Protein AF-A0A343VR24-F1 (afdb_monomer_lite)

Sequence (129 aa):
MTTTPVFFAAEIMPYEALMSGTAPDEPIETLHNEIKAFFGEDNGFVIHDGSSLVGLTYNESATNPELPVVIATLVGGFPAATEQESLDRASTFKSKHFEQVKIFTDPKLIDGHPTGQPESSSETTEPGA

Foldseek 3Di:
DDWQKKKKKFFQFFPVVVVVPDDSVVSLVLVVVQVCVLCVVVPFKAWDPDDFDWAFDQDPPDPDSPTTTTMTMTMMTGPPDDQVRGQVVVVVRQRPNTRDIDMHRDCVVVPRDDPPPPPPPPPPDDDDD

Secondary structure (DSSP, 8-state):
--EEEEEEEEEEEEHHHHHTT--THHHHHHHHHHHHHHHTTSTT-EE-TT--EEEEE--TTSSSTTS-EEEEEEEEEEET--HHHHHHHHTT---SS-S-EEEES-GGGS-----S-------------

Structure (mmCIF, N/CA/C/O backbone):
data_AF-A0A343VR24-F1
#
_entry.id   AF-A0A343VR24-F1
#
loop_
_atom_site.group_PDB
_atom_site.id
_atom_site.type_symbol
_atom_site.label_atom_id
_atom_site.label_alt_id
_atom_site.label_comp_id
_atom_site.label_asym_id
_atom_site.label_entity_id
_atom_site.label_seq_id
_atom_site.pdbx_PDB_ins_code
_atom_site.Cartn_x
_atom_site.Cartn_y
_atom_site.Cartn_z
_atom_site.occupancy
_atom_site.B_iso_or_equiv
_atom_site.auth_seq_id
_atom_site.auth_comp_id
_atom_site.auth_asym_id
_atom_site.auth_atom_id
_atom_site.pdbx_PDB_model_num
ATOM 1 N N . MET A 1 1 ? -20.967 6.570 8.310 1.00 58.12 1 MET A N 1
ATOM 2 C CA . MET A 1 1 ? -19.878 6.244 9.253 1.00 58.12 1 MET A CA 1
ATOM 3 C C . MET A 1 1 ? -18.619 6.867 8.686 1.00 58.12 1 MET A C 1
ATOM 5 O O . MET A 1 1 ? -18.451 6.805 7.477 1.00 58.12 1 MET A O 1
ATOM 9 N N . THR A 1 2 ? -17.819 7.548 9.499 1.00 73.25 2 THR A N 1
ATOM 10 C CA . THR A 1 2 ? -16.534 8.108 9.060 1.00 73.25 2 THR A CA 1
ATOM 11 C C . THR A 1 2 ? -15.488 7.000 9.082 1.00 73.25 2 THR A C 1
ATOM 13 O O . THR A 1 2 ? -15.332 6.322 10.099 1.00 73.25 2 THR A O 1
ATOM 16 N N . THR A 1 3 ? -14.812 6.803 7.957 1.00 82.31 3 THR A N 1
ATOM 17 C CA . THR A 1 3 ? -13.705 5.855 7.815 1.00 82.31 3 THR A CA 1
ATOM 18 C C . THR A 1 3 ? -12.412 6.655 7.790 1.00 82.31 3 THR A C 1
ATOM 20 O O . THR A 1 3 ? -12.344 7.668 7.093 1.00 82.31 3 THR A O 1
ATOM 23 N N . THR A 1 4 ? -11.403 6.217 8.538 1.00 87.25 4 THR A N 1
ATOM 24 C CA . THR A 1 4 ? -10.068 6.815 8.456 1.00 87.25 4 THR A CA 1
ATOM 25 C C . THR A 1 4 ? -9.343 6.223 7.247 1.00 87.25 4 THR A C 1
ATOM 27 O O . THR A 1 4 ? -9.203 4.996 7.192 1.00 87.25 4 THR A O 1
ATOM 30 N N . PRO A 1 5 ? -8.934 7.039 6.258 1.00 87.69 5 PRO A N 1
ATOM 31 C CA . PRO A 1 5 ? -8.286 6.533 5.059 1.00 87.69 5 PRO A CA 1
ATOM 32 C C . PRO A 1 5 ? -6.883 6.020 5.385 1.00 87.69 5 PRO A C 1
ATOM 34 O O . PRO A 1 5 ? -6.098 6.686 6.058 1.00 87.69 5 PRO A O 1
ATOM 37 N N . VAL A 1 6 ? -6.575 4.838 4.870 1.00 89.75 6 VAL A N 1
ATOM 38 C CA . VAL A 1 6 ? -5.253 4.225 4.890 1.00 89.75 6 VAL A CA 1
ATOM 39 C C . VAL A 1 6 ? -4.840 3.974 3.457 1.00 89.75 6 VAL A C 1
ATOM 41 O O . VAL A 1 6 ? -5.586 3.402 2.664 1.00 89.75 6 VAL A O 1
ATOM 44 N N . PHE A 1 7 ? -3.632 4.385 3.136 1.00 88.69 7 PHE A N 1
ATOM 45 C CA . PHE A 1 7 ? -3.070 4.269 1.812 1.00 88.69 7 PHE A CA 1
ATOM 46 C C . PHE A 1 7 ? -1.963 3.219 1.831 1.00 88.69 7 PHE A C 1
ATOM 48 O O . PHE A 1 7 ? -1.078 3.261 2.684 1.00 88.69 7 PHE A O 1
ATOM 55 N N . PHE A 1 8 ? -2.023 2.293 0.882 1.00 88.81 8 PHE A N 1
ATOM 56 C CA . PHE A 1 8 ? -1.056 1.221 0.687 1.00 88.81 8 PHE A CA 1
ATOM 57 C C . PHE A 1 8 ? -0.321 1.485 -0.622 1.00 88.81 8 PHE A C 1
ATOM 59 O O . PHE A 1 8 ? -0.920 1.332 -1.685 1.00 88.81 8 PHE A O 1
ATOM 66 N N . ALA A 1 9 ? 0.944 1.900 -0.558 1.00 86.88 9 ALA A N 1
ATOM 67 C CA . ALA A 1 9 ? 1.777 2.121 -1.738 1.00 86.88 9 ALA A CA 1
ATOM 68 C C . ALA A 1 9 ? 2.777 0.985 -1.933 1.00 86.88 9 ALA A C 1
ATOM 70 O O . ALA A 1 9 ? 3.494 0.631 -1.000 1.00 86.88 9 ALA A O 1
ATOM 71 N N . ALA A 1 10 ? 2.865 0.457 -3.148 1.00 86.12 10 ALA A N 1
ATOM 72 C CA . ALA A 1 10 ? 3.805 -0.594 -3.511 1.00 86.12 10 ALA A CA 1
ATOM 73 C C . ALA A 1 10 ? 4.550 -0.243 -4.799 1.00 86.12 10 ALA A C 1
ATOM 75 O O . ALA A 1 10 ? 3.972 0.321 -5.730 1.00 86.12 10 ALA A O 1
ATOM 76 N N . GLU A 1 11 ? 5.824 -0.620 -4.857 1.00 84.56 11 GLU A N 1
ATOM 77 C CA . GLU A 1 11 ? 6.578 -0.672 -6.106 1.00 84.56 11 GLU A CA 1
ATOM 78 C C . GLU A 1 11 ? 6.088 -1.854 -6.936 1.00 84.56 11 GLU A C 1
ATOM 80 O O . GLU A 1 11 ? 6.158 -2.990 -6.474 1.00 84.56 11 GLU A O 1
ATOM 85 N N . ILE A 1 12 ? 5.569 -1.592 -8.138 1.00 83.62 12 ILE A N 1
ATOM 86 C CA . ILE A 1 12 ? 4.948 -2.637 -8.962 1.00 83.62 12 ILE A CA 1
ATOM 87 C C . ILE A 1 12 ? 5.787 -3.057 -10.169 1.00 83.62 12 ILE A C 1
ATOM 89 O O . ILE A 1 12 ? 5.666 -4.199 -10.605 1.00 83.62 12 ILE A O 1
ATOM 93 N N . MET A 1 13 ? 6.626 -2.172 -10.720 1.00 81.31 13 MET A N 1
ATOM 94 C CA . MET A 1 13 ? 7.536 -2.487 -11.831 1.00 81.31 13 MET A CA 1
ATOM 95 C C . MET A 1 13 ? 8.499 -1.327 -12.149 1.00 81.31 13 MET A C 1
ATOM 97 O O . MET A 1 13 ? 8.173 -0.168 -11.877 1.00 81.31 13 MET A O 1
ATOM 101 N N . PRO A 1 14 ? 9.641 -1.595 -12.813 1.00 81.19 14 PRO A N 1
ATOM 102 C CA . PRO A 1 14 ? 10.487 -0.550 -13.388 1.00 81.19 14 PRO A CA 1
ATOM 103 C C . PRO A 1 14 ? 9.756 0.249 -14.473 1.00 81.19 14 PRO A C 1
ATOM 105 O O . PRO A 1 14 ? 9.002 -0.312 -15.273 1.00 81.19 14 PRO A O 1
ATOM 108 N N . TYR A 1 15 ? 10.038 1.549 -14.569 1.00 78.31 15 TYR A N 1
ATOM 109 C CA . TYR A 1 15 ? 9.419 2.414 -15.579 1.00 78.31 15 TYR A CA 1
ATOM 110 C C . TYR A 1 15 ? 9.705 1.971 -17.022 1.00 78.31 15 TYR A C 1
ATOM 112 O O . TYR A 1 15 ? 8.828 2.024 -17.882 1.00 78.31 15 TYR A O 1
ATOM 120 N N . GLU A 1 16 ? 10.909 1.472 -17.298 1.00 77.62 16 GLU A N 1
ATOM 121 C CA . GLU A 1 16 ? 11.288 0.990 -18.632 1.00 77.62 16 GLU A CA 1
ATOM 122 C C . GLU A 1 16 ? 10.393 -0.162 -19.117 1.00 77.62 16 GLU A C 1
ATOM 124 O O . GLU A 1 16 ? 10.093 -0.266 -20.309 1.00 77.62 16 GLU A O 1
ATOM 129 N N . ALA A 1 17 ? 9.906 -0.999 -18.195 1.00 79.81 17 ALA A N 1
ATOM 130 C CA . ALA A 1 17 ? 8.983 -2.078 -18.518 1.00 79.81 17 ALA A CA 1
ATOM 131 C C . ALA A 1 17 ? 7.593 -1.540 -18.906 1.00 79.81 17 ALA A C 1
ATOM 133 O O . ALA A 1 17 ? 6.983 -2.061 -19.840 1.00 79.81 17 ALA A O 1
ATOM 134 N N . LEU A 1 18 ? 7.126 -0.457 -18.268 1.00 77.31 18 LEU A N 1
ATOM 135 C CA . LEU A 1 18 ? 5.890 0.238 -18.653 1.00 77.31 18 LEU A CA 1
ATOM 136 C C . LEU A 1 18 ? 6.027 0.834 -20.060 1.00 77.31 18 LEU A C 1
ATOM 138 O O . LEU A 1 18 ? 5.168 0.635 -20.916 1.00 77.31 18 LEU A O 1
ATOM 142 N N . MET A 1 19 ? 7.158 1.492 -20.330 1.00 77.31 19 MET A N 1
ATOM 143 C CA . MET A 1 19 ? 7.475 2.062 -21.647 1.00 77.31 19 MET A CA 1
ATOM 144 C C . MET A 1 19 ? 7.606 1.004 -22.751 1.00 77.31 19 MET A C 1
ATOM 146 O O . MET A 1 19 ? 7.405 1.309 -23.925 1.00 77.31 19 MET A O 1
ATOM 150 N N . SER A 1 20 ? 7.903 -0.241 -22.378 1.00 81.50 20 SER A N 1
ATOM 151 C CA . SER A 1 20 ? 7.980 -1.387 -23.290 1.00 81.50 20 SER A CA 1
ATOM 152 C C . SER A 1 20 ? 6.618 -2.042 -23.569 1.00 81.50 20 SER A C 1
ATOM 154 O O . SER A 1 20 ? 6.555 -3.007 -24.330 1.00 81.50 20 SER A O 1
ATOM 156 N N . GLY A 1 21 ? 5.527 -1.519 -22.993 1.00 76.38 21 GLY A N 1
ATOM 157 C CA . GLY A 1 21 ? 4.153 -1.960 -23.254 1.00 76.38 21 GLY A CA 1
ATOM 158 C C . GLY A 1 21 ? 3.537 -2.866 -22.186 1.00 76.38 21 GLY A C 1
ATOM 159 O O . GLY A 1 21 ? 2.448 -3.394 -22.405 1.00 76.38 21 GLY A O 1
ATOM 160 N N . THR A 1 22 ? 4.190 -3.054 -21.039 1.00 78.38 22 THR A N 1
ATOM 161 C CA . THR A 1 22 ? 3.613 -3.804 -19.914 1.00 78.38 22 THR A CA 1
ATOM 162 C C . THR A 1 22 ? 2.649 -2.910 -19.133 1.00 78.38 22 THR A C 1
ATOM 164 O O . THR A 1 22 ? 3.048 -1.858 -18.641 1.00 78.38 22 THR A O 1
ATOM 167 N N . ALA A 1 23 ? 1.383 -3.313 -19.010 1.00 75.50 23 ALA A N 1
ATOM 168 C CA . ALA A 1 23 ? 0.376 -2.556 -18.268 1.00 75.50 23 ALA A CA 1
ATOM 169 C C . ALA A 1 23 ? 0.501 -2.790 -16.748 1.00 75.50 23 ALA A C 1
ATOM 171 O O . ALA A 1 23 ? 0.718 -3.928 -16.326 1.00 75.50 23 ALA A O 1
ATOM 172 N N . PRO A 1 24 ? 0.308 -1.753 -15.912 1.00 75.75 24 PRO A N 1
ATOM 173 C CA . PRO A 1 24 ? 0.384 -1.885 -14.460 1.00 75.75 24 PRO A CA 1
ATOM 174 C C . PRO A 1 24 ? -0.867 -2.544 -13.849 1.00 75.75 24 PRO A C 1
ATOM 176 O O . PRO A 1 24 ? -0.897 -2.780 -12.646 1.00 75.75 24 PRO A O 1
ATOM 179 N N . ASP A 1 25 ? -1.894 -2.853 -14.644 1.00 82.50 25 ASP A N 1
ATOM 180 C CA . ASP A 1 25 ? -3.192 -3.324 -14.145 1.00 82.50 25 ASP A CA 1
ATOM 181 C C . ASP A 1 25 ? -3.095 -4.656 -13.384 1.00 82.50 25 ASP A C 1
ATOM 183 O O . ASP A 1 25 ? -3.653 -4.789 -12.297 1.00 82.50 25 ASP A O 1
ATOM 187 N N . GLU A 1 26 ? -2.343 -5.628 -13.907 1.00 85.56 26 GLU A N 1
ATOM 188 C CA . GLU A 1 26 ? -2.173 -6.947 -13.279 1.00 85.56 26 GLU A CA 1
ATOM 189 C C . GLU A 1 26 ? -1.497 -6.876 -11.892 1.00 85.56 26 GLU A C 1
ATOM 191 O O . GLU A 1 26 ? -2.038 -7.434 -10.926 1.00 85.56 26 GLU A O 1
ATOM 196 N N . PRO A 1 27 ? -0.356 -6.180 -11.712 1.00 85.50 27 PRO A N 1
ATOM 197 C CA . PRO A 1 27 ? 0.231 -6.039 -10.384 1.00 85.50 27 PRO A CA 1
ATOM 198 C C . PRO A 1 27 ? -0.617 -5.169 -9.439 1.00 85.50 27 PRO A C 1
ATOM 200 O O . PRO A 1 27 ? -0.669 -5.458 -8.242 1.00 85.50 27 PRO A O 1
ATOM 203 N N . ILE A 1 28 ? -1.344 -4.163 -9.942 1.00 86.94 28 ILE A N 1
ATOM 204 C CA . ILE A 1 28 ? -2.306 -3.391 -9.131 1.00 86.94 28 ILE A CA 1
ATOM 205 C C . ILE A 1 28 ? -3.419 -4.302 -8.602 1.00 86.94 28 ILE A C 1
ATOM 207 O O . ILE A 1 28 ? -3.735 -4.272 -7.410 1.00 86.94 28 ILE A O 1
ATOM 211 N N . GLU A 1 29 ? -4.000 -5.134 -9.468 1.00 88.00 29 GLU A N 1
ATOM 212 C CA . GLU A 1 29 ? -5.038 -6.091 -9.087 1.00 88.00 29 GLU A CA 1
ATOM 213 C C . GLU A 1 29 ? -4.504 -7.118 -8.080 1.00 88.00 29 GLU A C 1
ATOM 215 O O . GLU A 1 29 ? -5.182 -7.461 -7.110 1.00 88.00 29 GLU A O 1
ATOM 220 N N . THR A 1 30 ? -3.256 -7.556 -8.254 1.00 90.81 30 THR A N 1
ATOM 221 C CA . THR A 1 30 ? -2.579 -8.453 -7.312 1.00 90.81 30 THR A CA 1
ATOM 222 C C . THR A 1 30 ? -2.482 -7.825 -5.921 1.00 90.81 30 THR A C 1
ATOM 224 O O . THR A 1 30 ? -2.898 -8.448 -4.942 1.00 90.81 30 THR A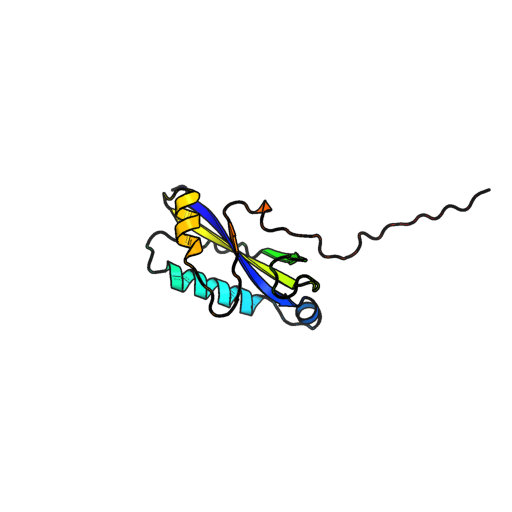 O 1
ATOM 227 N N . LEU A 1 31 ? -2.013 -6.575 -5.819 1.00 89.44 31 LEU A N 1
ATOM 228 C CA . LEU A 1 31 ? -1.937 -5.852 -4.544 1.00 89.44 31 LEU A CA 1
ATOM 229 C C . LEU A 1 31 ? -3.328 -5.686 -3.917 1.00 89.44 31 LEU A C 1
ATOM 231 O O . LEU A 1 31 ? -3.506 -5.923 -2.721 1.00 89.44 31 LEU A O 1
ATOM 235 N N . HIS A 1 32 ? -4.324 -5.320 -4.727 1.00 89.56 32 HIS A N 1
ATOM 236 C CA . HIS A 1 32 ? -5.706 -5.171 -4.280 1.00 89.56 32 HIS A CA 1
ATOM 237 C C . HIS A 1 32 ? -6.238 -6.471 -3.670 1.00 89.56 32 HIS A C 1
ATOM 239 O O . HIS A 1 32 ? -6.751 -6.466 -2.548 1.00 89.56 32 HIS A O 1
ATOM 245 N N . ASN A 1 33 ? -6.074 -7.590 -4.373 1.00 90.25 33 ASN A N 1
ATOM 246 C CA . ASN A 1 33 ? -6.535 -8.895 -3.918 1.00 90.25 33 ASN A CA 1
ATOM 247 C C . ASN A 1 33 ? -5.822 -9.347 -2.640 1.00 90.25 33 ASN A C 1
ATOM 249 O O . ASN A 1 33 ? -6.467 -9.922 -1.766 1.00 90.25 33 ASN A O 1
ATOM 253 N N . GLU A 1 34 ? -4.528 -9.064 -2.488 1.00 92.06 34 GLU A N 1
ATOM 254 C CA . GLU A 1 34 ? -3.801 -9.382 -1.258 1.00 92.06 34 GLU A CA 1
ATOM 255 C C . GLU A 1 34 ? -4.297 -8.580 -0.057 1.00 92.06 34 GLU A C 1
ATOM 257 O O . GLU A 1 34 ? -4.572 -9.169 0.988 1.00 92.06 34 GLU A O 1
ATOM 262 N N . ILE A 1 35 ? -4.448 -7.260 -0.199 1.00 90.88 35 ILE A N 1
ATOM 263 C CA . ILE A 1 35 ? -4.969 -6.395 0.868 1.00 90.88 35 ILE A CA 1
ATOM 264 C C . ILE A 1 35 ? -6.383 -6.851 1.244 1.00 90.88 35 ILE A C 1
ATOM 266 O O . ILE A 1 35 ? -6.700 -7.031 2.421 1.00 90.88 35 ILE A O 1
ATOM 270 N N . LYS A 1 36 ? -7.229 -7.099 0.239 1.00 88.81 36 LYS A N 1
ATOM 271 C CA . LYS A 1 36 ? -8.603 -7.562 0.436 1.00 88.81 36 LYS A CA 1
ATOM 272 C C . LYS A 1 36 ? -8.665 -8.927 1.109 1.00 88.81 36 LYS A C 1
ATOM 274 O O . LYS A 1 36 ? -9.522 -9.134 1.957 1.00 88.81 36 LYS A O 1
ATOM 279 N N . ALA A 1 37 ? -7.784 -9.856 0.749 1.00 89.69 37 ALA A N 1
ATOM 280 C CA . ALA A 1 37 ? -7.723 -11.172 1.375 1.00 89.69 37 ALA A CA 1
ATOM 281 C C . ALA A 1 37 ? -7.208 -11.091 2.818 1.00 89.69 37 ALA A C 1
ATOM 283 O O . ALA A 1 37 ? -7.714 -11.802 3.679 1.00 89.69 37 ALA A O 1
ATOM 284 N N . PHE A 1 38 ? -6.235 -10.218 3.087 1.00 91.00 38 PHE A N 1
ATOM 285 C CA . PHE A 1 38 ? -5.650 -10.052 4.415 1.00 91.00 38 PHE A CA 1
ATOM 286 C C . PHE A 1 38 ? -6.631 -9.415 5.405 1.00 91.00 38 PHE A C 1
ATOM 288 O O . PHE A 1 38 ? -6.781 -9.904 6.520 1.00 91.00 38 PHE A O 1
ATOM 295 N N . PHE A 1 39 ? -7.334 -8.359 4.990 1.00 88.88 39 PHE A N 1
ATOM 296 C CA . PHE A 1 39 ? -8.307 -7.662 5.837 1.00 88.88 39 PHE A CA 1
ATOM 297 C C . PHE A 1 39 ? -9.753 -8.130 5.634 1.00 88.88 39 PHE A C 1
ATOM 299 O O . PHE A 1 39 ? -10.655 -7.620 6.287 1.00 88.88 39 PHE A O 1
ATOM 306 N N . GLY A 1 40 ? -10.008 -9.090 4.743 1.00 77.62 40 GLY A N 1
ATOM 307 C CA . GLY A 1 40 ? -11.363 -9.545 4.409 1.00 77.62 40 GLY A CA 1
ATOM 308 C C . GLY A 1 40 ? -12.096 -10.226 5.566 1.00 77.62 40 GLY A C 1
ATOM 309 O O . GLY A 1 40 ? -13.324 -10.262 5.570 1.00 77.62 40 GLY A O 1
ATOM 310 N N . GLU A 1 41 ? -11.359 -10.739 6.554 1.00 70.75 41 GLU A N 1
ATOM 311 C CA . GLU A 1 41 ? -11.919 -11.270 7.805 1.00 70.75 41 GLU A CA 1
ATOM 312 C C . GLU A 1 41 ? -12.183 -10.169 8.849 1.00 70.75 41 GLU A C 1
ATOM 314 O O . GLU A 1 41 ? -13.003 -10.341 9.756 1.00 70.75 41 GLU A O 1
ATOM 319 N N . ASP A 1 42 ? -11.534 -9.012 8.703 1.00 67.94 42 ASP A N 1
ATOM 320 C CA . ASP A 1 42 ? -11.797 -7.824 9.502 1.00 67.94 42 ASP A CA 1
ATOM 321 C C . ASP A 1 42 ? -13.088 -7.182 8.975 1.00 67.94 42 ASP A C 1
ATOM 323 O O . ASP A 1 42 ? -13.077 -6.388 8.037 1.00 67.94 42 ASP A O 1
ATOM 327 N N . ASN A 1 43 ? -14.224 -7.511 9.607 1.00 61.66 43 ASN A N 1
ATOM 328 C CA . ASN A 1 43 ? -15.592 -7.039 9.295 1.00 61.66 43 ASN A CA 1
ATOM 329 C C . ASN A 1 43 ? -15.786 -5.502 9.233 1.00 61.66 43 ASN A C 1
ATOM 331 O O . ASN A 1 43 ? -16.914 -5.017 9.135 1.00 61.66 43 ASN A O 1
ATOM 335 N N . GLY A 1 44 ? -14.715 -4.721 9.333 1.00 71.00 44 GLY A N 1
ATOM 336 C CA . GLY A 1 44 ? -14.712 -3.285 9.134 1.00 71.00 44 GLY A CA 1
ATOM 337 C C . GLY A 1 44 ? -13.980 -2.837 7.875 1.00 71.00 44 GLY A C 1
ATOM 338 O O . GLY A 1 44 ? -14.366 -1.816 7.329 1.00 71.00 44 GLY A O 1
ATOM 339 N N . PHE A 1 45 ? -12.943 -3.521 7.396 1.00 85.69 45 PHE A N 1
ATOM 340 C CA . PHE A 1 45 ? -12.071 -2.915 6.392 1.00 85.69 45 PHE A CA 1
ATOM 341 C C . PHE A 1 45 ? -12.787 -2.696 5.052 1.00 85.69 45 PHE A C 1
ATOM 343 O O . PHE A 1 45 ? -13.330 -3.620 4.448 1.00 85.69 45 PHE A O 1
ATOM 350 N N . VAL A 1 46 ? -12.781 -1.449 4.585 1.00 85.94 46 VAL A N 1
ATOM 351 C CA . VAL A 1 46 ? -13.376 -1.050 3.308 1.00 85.94 46 VAL A CA 1
ATOM 352 C C . VAL A 1 46 ? -12.257 -0.622 2.380 1.00 85.94 46 VAL A C 1
ATOM 354 O O . VAL A 1 46 ? -11.554 0.340 2.676 1.00 85.94 46 VAL A O 1
ATOM 357 N N . ILE A 1 47 ? -12.118 -1.305 1.245 1.00 84.81 47 ILE A N 1
ATOM 358 C CA . ILE A 1 47 ? -11.309 -0.810 0.129 1.00 84.81 47 ILE A CA 1
ATOM 359 C C . ILE A 1 47 ? -12.183 0.116 -0.703 1.00 84.81 47 ILE A C 1
ATOM 361 O O . ILE A 1 47 ? -13.302 -0.236 -1.077 1.00 84.81 47 ILE A O 1
ATOM 365 N N . HIS A 1 48 ? -11.679 1.313 -0.974 1.00 77.12 48 HIS A N 1
ATOM 366 C CA . HIS A 1 48 ? -12.323 2.236 -1.887 1.00 77.12 48 HIS A CA 1
ATOM 367 C C . HIS A 1 48 ? -11.918 1.866 -3.317 1.00 77.12 48 HIS A C 1
ATOM 369 O O . HIS A 1 48 ? -10.822 2.201 -3.766 1.00 77.12 48 HIS A O 1
ATOM 375 N N . ASP A 1 49 ? -12.813 1.179 -4.031 1.00 64.06 49 ASP A N 1
ATOM 376 C CA . ASP A 1 49 ? -12.685 0.981 -5.475 1.00 64.06 49 ASP A CA 1
ATOM 377 C C . ASP A 1 49 ? -12.617 2.360 -6.153 1.00 64.06 49 ASP A C 1
ATOM 379 O O . ASP A 1 49 ? -13.566 3.143 -6.073 1.00 64.06 49 ASP A O 1
ATOM 383 N N . GLY A 1 50 ? -11.493 2.681 -6.800 1.00 54.28 50 GLY A N 1
ATOM 384 C CA . GLY A 1 50 ? -11.410 3.868 -7.661 1.00 54.28 50 GLY A CA 1
ATOM 385 C C . GLY A 1 50 ? -10.140 4.709 -7.586 1.00 54.28 50 GLY A C 1
ATOM 386 O O . GLY A 1 50 ? -9.982 5.590 -8.425 1.00 54.28 50 GLY A O 1
ATOM 387 N N . SER A 1 51 ? -9.213 4.439 -6.669 1.00 51.28 51 SER A N 1
ATOM 388 C CA . SER A 1 51 ? -7.972 5.220 -6.591 1.00 51.28 51 SER A CA 1
ATOM 389 C C . SER A 1 51 ? -6.763 4.303 -6.617 1.00 51.28 51 SER A C 1
ATOM 391 O O . SER A 1 51 ? -6.207 3.995 -5.571 1.00 51.28 51 SER A O 1
ATOM 393 N N . SER A 1 52 ? -6.381 3.864 -7.818 1.00 60.00 52 SER A N 1
ATOM 394 C CA . SER A 1 52 ? -5.022 3.389 -8.089 1.00 60.00 52 SER A CA 1
ATOM 395 C C . SER A 1 52 ? -4.221 4.586 -8.583 1.00 60.00 52 SER A C 1
ATOM 397 O O . SER A 1 52 ? -4.319 4.956 -9.752 1.00 60.00 52 SER A O 1
ATOM 399 N N . LEU A 1 53 ? -3.492 5.258 -7.690 1.00 58.34 53 LEU A N 1
ATOM 400 C CA . LEU A 1 53 ? -2.567 6.301 -8.131 1.00 58.34 53 LEU A CA 1
ATOM 401 C C . LEU A 1 53 ? -1.309 5.610 -8.651 1.00 58.34 53 LEU A C 1
ATOM 403 O O . LEU A 1 53 ? -0.590 4.997 -7.865 1.00 58.34 53 LEU A O 1
ATOM 407 N N . VAL A 1 54 ? -1.079 5.703 -9.959 1.00 61.50 54 VAL A N 1
ATOM 408 C CA . VAL A 1 54 ? 0.142 5.227 -10.613 1.00 61.50 54 VAL A CA 1
ATOM 409 C C . VAL A 1 54 ? 1.062 6.425 -10.806 1.00 61.50 54 VAL A C 1
ATOM 411 O O . VAL A 1 54 ? 0.818 7.270 -11.666 1.00 61.50 54 VAL A O 1
ATOM 414 N N . GLY A 1 55 ? 2.082 6.530 -9.958 1.00 59.69 55 GLY A N 1
ATOM 415 C CA . GLY A 1 55 ? 3.098 7.581 -10.021 1.00 59.69 55 GLY A CA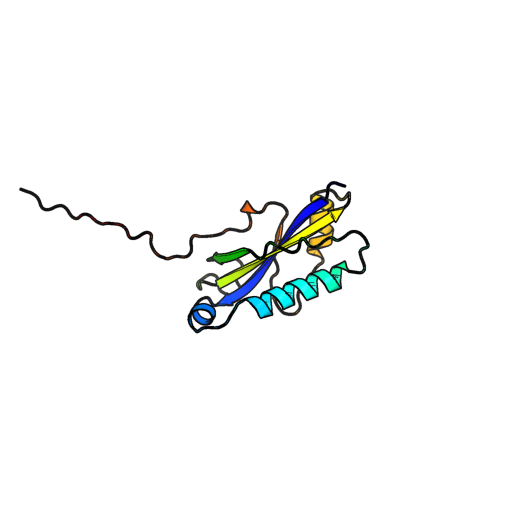 1
ATOM 416 C C . GLY A 1 55 ? 4.438 7.024 -10.490 1.00 59.69 55 GLY A C 1
ATOM 417 O O . GLY A 1 55 ? 4.790 5.896 -10.148 1.00 59.69 55 GLY A O 1
ATOM 418 N N . LEU A 1 56 ? 5.197 7.816 -11.252 1.00 59.09 56 LEU A N 1
ATOM 419 C CA . LEU A 1 56 ? 6.623 7.559 -11.466 1.00 59.09 56 LEU A CA 1
ATOM 420 C C . LEU A 1 56 ? 7.371 8.303 -10.376 1.00 59.09 56 LEU A C 1
ATOM 422 O O . LEU A 1 56 ? 7.276 9.523 -10.320 1.00 59.09 56 LEU A O 1
ATOM 426 N N . THR A 1 57 ? 8.089 7.603 -9.510 1.00 57.69 57 THR A N 1
ATOM 427 C CA . THR A 1 57 ? 8.852 8.276 -8.456 1.00 57.69 57 THR A CA 1
ATOM 428 C C . THR A 1 57 ? 10.204 7.607 -8.253 1.00 57.69 57 THR A C 1
ATOM 430 O O . THR A 1 57 ? 10.367 6.408 -8.485 1.00 57.69 57 THR A O 1
ATOM 433 N N . TYR A 1 58 ? 11.179 8.418 -7.850 1.00 53.19 58 TYR A N 1
ATOM 434 C CA . TYR A 1 58 ? 12.403 7.968 -7.205 1.00 53.19 58 TYR A CA 1
ATOM 435 C C . TYR A 1 58 ? 12.045 7.826 -5.728 1.00 53.19 58 TYR A C 1
ATOM 437 O O . TYR A 1 58 ? 11.829 8.823 -5.042 1.00 53.19 58 TYR A O 1
ATOM 445 N N . ASN A 1 59 ? 11.901 6.598 -5.241 1.00 53.62 59 ASN A N 1
ATOM 446 C CA . ASN A 1 59 ? 11.614 6.361 -3.833 1.00 53.62 59 ASN A CA 1
ATOM 447 C C . ASN A 1 59 ? 12.915 5.943 -3.148 1.00 53.62 59 ASN A C 1
ATOM 449 O O . ASN A 1 59 ? 13.499 4.931 -3.511 1.00 53.62 59 ASN A O 1
ATOM 453 N N . GLU A 1 60 ? 13.356 6.672 -2.123 1.00 51.31 60 GLU A N 1
ATOM 454 C CA . GLU A 1 60 ? 14.550 6.305 -1.340 1.00 51.31 60 GLU A CA 1
ATOM 455 C C . GLU A 1 60 ? 14.412 4.937 -0.648 1.00 51.31 60 GLU A C 1
ATOM 457 O O . GLU A 1 60 ? 15.394 4.369 -0.178 1.00 51.31 60 GLU A O 1
ATOM 462 N N . SER A 1 61 ? 13.186 4.408 -0.563 1.00 52.12 61 SER A N 1
ATOM 463 C CA . SER A 1 61 ? 12.910 3.044 -0.103 1.00 52.12 61 SER A CA 1
ATOM 464 C C . SER A 1 61 ? 12.456 2.093 -1.213 1.00 52.12 61 SER A C 1
ATOM 466 O O . SER A 1 61 ? 12.007 0.996 -0.899 1.00 52.12 61 SER A O 1
ATOM 468 N N . ALA A 1 62 ? 12.542 2.487 -2.488 1.00 59.81 62 ALA A N 1
ATOM 469 C CA . ALA A 1 62 ? 12.551 1.506 -3.569 1.00 59.81 62 ALA A CA 1
ATOM 470 C C . ALA A 1 62 ? 13.748 0.577 -3.359 1.00 59.81 62 ALA A C 1
ATOM 472 O O . ALA A 1 62 ? 14.789 0.990 -2.836 1.00 59.81 62 ALA A O 1
ATOM 473 N N . THR A 1 63 ? 13.623 -0.675 -3.787 1.00 65.69 63 THR A N 1
ATOM 474 C CA . THR A 1 63 ? 14.735 -1.632 -3.682 1.00 65.69 63 THR A CA 1
ATOM 475 C C . THR A 1 63 ? 15.971 -1.125 -4.427 1.00 65.69 63 THR A C 1
ATOM 477 O O . THR A 1 63 ? 17.101 -1.372 -4.002 1.00 65.69 63 THR A O 1
ATOM 480 N N . ASN A 1 64 ? 15.762 -0.361 -5.503 1.00 65.81 64 ASN A N 1
ATOM 481 C CA . ASN A 1 64 ? 16.805 0.414 -6.150 1.00 65.81 64 ASN A CA 1
ATOM 482 C C . ASN A 1 64 ? 16.393 1.891 -6.221 1.00 65.81 64 ASN A C 1
ATOM 484 O O . ASN A 1 64 ? 15.596 2.244 -7.093 1.00 65.81 64 ASN A O 1
ATOM 488 N N . PRO A 1 65 ? 16.926 2.757 -5.341 1.00 65.62 65 PRO A N 1
ATOM 489 C CA . PRO A 1 65 ? 16.545 4.156 -5.344 1.00 65.62 65 PRO A CA 1
ATOM 490 C C . PRO A 1 65 ? 16.962 4.827 -6.655 1.00 65.62 65 PRO A C 1
ATOM 492 O O . PRO A 1 65 ? 16.213 5.650 -7.141 1.00 65.62 65 PRO A O 1
ATOM 495 N N . GLU A 1 66 ? 18.055 4.411 -7.307 1.00 69.94 66 GLU A N 1
ATOM 496 C CA . GLU A 1 66 ? 18.601 5.051 -8.515 1.00 69.94 66 GLU A CA 1
ATOM 497 C C . GLU A 1 66 ? 17.768 4.861 -9.796 1.00 69.94 66 GLU A C 1
ATOM 499 O O . GLU A 1 66 ? 18.075 5.471 -10.824 1.00 69.94 66 GLU A O 1
ATOM 504 N N . LEU A 1 67 ? 16.722 4.030 -9.761 1.00 69.62 67 LEU A N 1
ATOM 505 C CA . LEU A 1 67 ? 15.889 3.727 -10.923 1.00 69.62 67 LEU A CA 1
ATOM 506 C C . LEU A 1 67 ? 14.493 4.352 -10.798 1.00 69.62 67 LEU A C 1
ATOM 508 O O . LEU A 1 67 ? 13.853 4.232 -9.755 1.00 69.62 67 LEU A O 1
ATOM 512 N N . PRO A 1 68 ? 13.956 4.950 -11.878 1.00 71.25 68 PRO A N 1
ATOM 513 C CA . PRO A 1 68 ? 12.548 5.313 -11.931 1.00 71.25 68 PRO A CA 1
ATOM 514 C C . PRO A 1 68 ? 11.669 4.061 -11.841 1.00 71.25 68 PRO A C 1
ATOM 516 O O . PRO A 1 68 ? 11.757 3.156 -12.681 1.00 71.25 68 PRO A O 1
ATOM 519 N N . VAL A 1 69 ? 10.783 4.031 -10.849 1.00 77.12 69 VAL A N 1
ATOM 520 C CA . VAL A 1 69 ? 9.850 2.924 -10.632 1.00 77.12 69 VAL A CA 1
ATOM 521 C C . VAL A 1 69 ? 8.408 3.403 -10.671 1.00 77.12 69 VAL A C 1
ATOM 523 O O . VAL A 1 69 ? 8.092 4.559 -10.381 1.00 77.12 69 VAL A O 1
ATOM 526 N N . VAL A 1 70 ? 7.526 2.489 -11.055 1.00 78.50 70 VAL A N 1
ATOM 527 C CA . VAL A 1 70 ? 6.085 2.690 -11.020 1.00 78.50 70 VAL A CA 1
ATOM 528 C C . VAL A 1 70 ? 5.591 2.297 -9.632 1.00 78.50 70 VAL A C 1
ATOM 530 O O . VAL A 1 70 ? 5.729 1.141 -9.222 1.00 78.50 70 VAL A O 1
ATOM 533 N N . ILE A 1 71 ? 5.005 3.253 -8.915 1.00 80.44 71 ILE A N 1
ATOM 534 C CA . ILE A 1 71 ? 4.362 3.020 -7.622 1.00 80.44 71 ILE A CA 1
ATOM 535 C C . ILE A 1 71 ? 2.853 3.036 -7.814 1.00 80.44 71 ILE A C 1
ATOM 537 O O . ILE A 1 71 ? 2.307 4.002 -8.348 1.00 80.44 71 ILE A O 1
ATOM 541 N N . ALA A 1 72 ? 2.184 1.990 -7.339 1.00 82.38 72 ALA A N 1
ATOM 542 C CA . ALA A 1 72 ? 0.736 1.950 -7.224 1.00 82.38 72 ALA A CA 1
ATOM 543 C C . ALA A 1 72 ? 0.327 2.232 -5.783 1.00 82.38 72 ALA A C 1
ATOM 545 O O . ALA A 1 72 ? 0.884 1.643 -4.860 1.00 82.38 72 ALA A O 1
ATOM 546 N N . THR A 1 73 ? -0.665 3.098 -5.588 1.00 85.06 73 THR A N 1
ATOM 547 C CA . THR A 1 73 ? -1.291 3.299 -4.276 1.00 85.06 73 THR A CA 1
ATOM 548 C C . THR A 1 73 ? -2.748 2.892 -4.307 1.00 85.06 73 THR A C 1
ATOM 550 O O . THR A 1 73 ? -3.476 3.377 -5.165 1.00 85.06 73 THR A O 1
ATOM 553 N N . LEU A 1 74 ? -3.169 2.073 -3.343 1.00 87.31 74 LEU A N 1
ATOM 554 C CA . LEU A 1 74 ? -4.563 1.719 -3.092 1.00 87.31 74 LEU A CA 1
ATOM 555 C C . LEU A 1 74 ? -5.052 2.340 -1.787 1.00 87.31 74 LEU A C 1
ATOM 557 O O . LEU A 1 74 ? -4.295 2.469 -0.825 1.00 87.31 74 LEU A O 1
ATOM 561 N N . VAL A 1 75 ? -6.333 2.703 -1.747 1.00 88.12 75 VAL A N 1
ATOM 562 C CA . VAL A 1 75 ? -6.956 3.336 -0.580 1.00 88.12 75 VAL A CA 1
ATOM 563 C C . VAL A 1 75 ? -7.933 2.369 0.069 1.00 88.12 75 VAL A C 1
ATOM 565 O O . VAL A 1 75 ? -8.874 1.893 -0.565 1.00 88.12 75 VAL A O 1
ATOM 568 N N . GLY A 1 76 ? -7.734 2.114 1.355 1.00 89.25 76 GLY A N 1
ATOM 569 C CA . GLY A 1 76 ? -8.690 1.424 2.207 1.00 89.25 76 GLY A CA 1
ATOM 570 C C . GLY A 1 76 ? -8.961 2.203 3.485 1.00 89.25 76 GLY A C 1
ATOM 571 O O . GLY A 1 76 ? -8.580 3.365 3.614 1.00 89.25 76 GLY A O 1
ATOM 572 N N . GLY A 1 77 ? -9.615 1.573 4.452 1.00 88.88 77 GLY A N 1
ATOM 573 C CA . GLY A 1 77 ? -9.81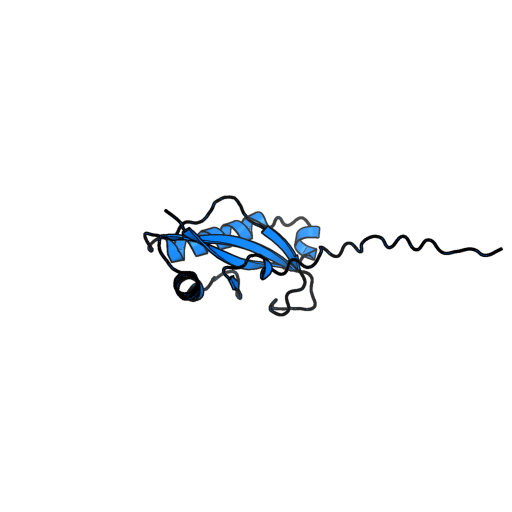3 2.187 5.755 1.00 88.88 77 GLY A CA 1
ATOM 574 C C . GLY A 1 77 ? -10.638 1.348 6.716 1.00 88.88 77 GLY A C 1
ATOM 575 O O . GLY A 1 77 ? -11.366 0.437 6.319 1.00 88.88 77 GLY A O 1
ATOM 576 N N . PHE A 1 78 ? -10.526 1.687 7.999 1.00 88.44 78 PHE A N 1
ATOM 577 C CA . PHE A 1 78 ? -11.205 1.001 9.095 1.00 88.44 78 PHE A CA 1
ATOM 578 C C . PHE A 1 78 ? -12.312 1.902 9.685 1.00 88.44 78 PHE A C 1
ATOM 580 O O . PHE A 1 78 ? -12.041 3.032 10.104 1.00 88.44 78 PHE A O 1
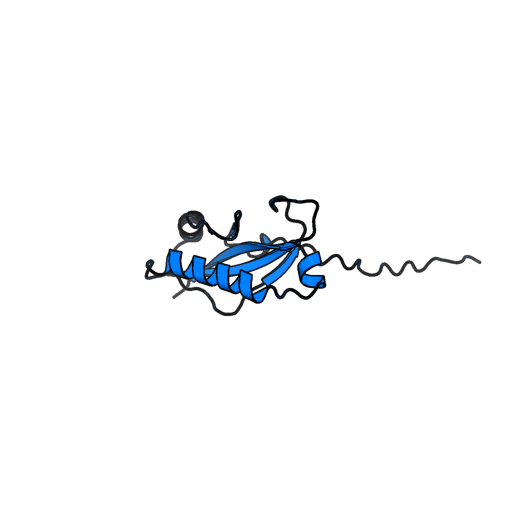ATOM 587 N N . PRO A 1 79 ? -13.576 1.448 9.724 1.00 87.12 79 PRO A N 1
ATOM 588 C CA . PRO A 1 79 ? -14.687 2.163 10.325 1.00 87.12 79 PRO A CA 1
ATOM 589 C C . PRO A 1 79 ? -14.458 2.332 11.818 1.00 87.12 79 PRO A C 1
ATOM 591 O O . PRO A 1 79 ? -14.109 1.376 12.507 1.00 87.12 79 PRO A O 1
ATOM 594 N N . ALA A 1 80 ? -14.714 3.541 12.318 1.00 83.50 80 ALA A N 1
ATOM 595 C CA . ALA A 1 80 ? -14.623 3.861 13.742 1.00 83.50 80 ALA A CA 1
ATOM 596 C C . ALA A 1 80 ? -13.244 3.601 14.393 1.00 83.50 80 ALA A C 1
ATOM 598 O O . ALA A 1 80 ? -13.164 3.562 15.618 1.00 83.50 80 ALA A O 1
ATOM 599 N N . ALA A 1 81 ? -12.173 3.465 13.602 1.00 85.81 81 ALA A N 1
ATOM 600 C CA . ALA A 1 81 ? -10.798 3.422 14.091 1.00 85.81 81 ALA A CA 1
ATOM 601 C C . ALA A 1 81 ? -10.149 4.809 14.002 1.00 85.81 81 ALA A C 1
ATOM 603 O O . ALA A 1 81 ? -10.374 5.557 13.044 1.00 85.81 81 ALA A O 1
ATOM 604 N N . THR A 1 82 ? -9.313 5.145 14.980 1.00 90.25 82 THR A N 1
ATOM 605 C CA . THR A 1 82 ? -8.445 6.330 14.916 1.00 90.25 82 THR A CA 1
ATOM 606 C C . THR A 1 82 ? -7.348 6.166 13.857 1.00 90.25 82 THR A C 1
ATOM 608 O O . THR A 1 82 ? -7.130 5.071 13.332 1.00 90.25 82 THR A O 1
ATOM 611 N N . GLU A 1 83 ? -6.636 7.248 13.532 1.00 89.38 83 GLU A N 1
ATOM 612 C CA . GLU A 1 83 ? -5.478 7.208 12.621 1.00 89.38 83 GLU A CA 1
ATOM 613 C C . GLU A 1 83 ? -4.417 6.219 13.094 1.00 89.38 83 GLU A C 1
ATOM 615 O O . GLU A 1 83 ? -3.995 5.361 12.324 1.00 89.38 83 GLU A O 1
ATOM 620 N N . GLN A 1 84 ? -4.056 6.280 14.377 1.00 89.31 84 GLN A N 1
ATOM 621 C CA . GLN A 1 84 ? -3.045 5.398 14.950 1.00 89.31 84 GLN A CA 1
ATOM 622 C C . GLN A 1 84 ? -3.484 3.929 14.899 1.00 89.31 84 GLN A C 1
ATOM 624 O O . GLN A 1 84 ? -2.733 3.093 14.416 1.00 89.31 84 GLN A O 1
ATOM 629 N N . GLU A 1 85 ? -4.723 3.613 15.291 1.00 90.38 85 GLU A N 1
ATOM 630 C CA . GLU A 1 85 ? -5.241 2.238 15.204 1.00 90.38 85 GLU A CA 1
ATOM 631 C C . GLU A 1 85 ? -5.294 1.724 13.764 1.00 90.38 85 GLU A C 1
ATOM 633 O O . GLU A 1 85 ? -5.035 0.548 13.512 1.00 90.38 85 GLU A O 1
ATOM 638 N N . SER A 1 86 ? -5.640 2.597 12.817 1.00 89.69 86 SER A N 1
ATOM 639 C CA . SER A 1 86 ? -5.676 2.255 11.397 1.00 89.69 86 SER A CA 1
ATOM 640 C C . SER A 1 86 ? -4.272 1.946 10.877 1.00 89.69 86 SER A C 1
ATOM 642 O O . SER A 1 86 ? -4.093 0.948 10.182 1.00 89.69 86 SER A O 1
ATOM 644 N N . LEU A 1 87 ? -3.273 2.747 11.265 1.00 90.19 87 LEU A N 1
ATOM 645 C CA . LEU A 1 87 ? -1.862 2.515 10.951 1.00 90.19 87 LEU A CA 1
ATOM 646 C C . LEU A 1 87 ? -1.329 1.245 11.609 1.00 90.19 87 LEU A C 1
ATOM 648 O O . LEU A 1 87 ? -0.670 0.464 10.932 1.00 90.19 87 LEU A O 1
ATOM 652 N N . ASP A 1 88 ? -1.622 1.007 12.887 1.00 90.81 88 ASP A N 1
ATOM 653 C CA . ASP A 1 88 ? -1.155 -0.177 13.611 1.00 90.81 88 ASP A CA 1
ATOM 654 C C . ASP A 1 88 ? -1.706 -1.461 12.986 1.00 90.81 88 ASP A C 1
ATOM 656 O O . ASP A 1 88 ? -0.953 -2.403 12.741 1.00 90.81 88 ASP A O 1
ATOM 660 N N . ARG A 1 89 ? -3.004 -1.488 12.648 1.00 90.19 89 ARG A N 1
ATOM 661 C CA . ARG A 1 89 ? -3.617 -2.622 11.938 1.00 90.19 89 ARG A CA 1
ATOM 662 C C . ARG A 1 89 ? -3.012 -2.797 10.558 1.00 90.19 89 ARG A C 1
ATOM 664 O O . ARG A 1 89 ? -2.593 -3.899 10.204 1.00 90.19 89 ARG A O 1
ATOM 671 N N . ALA A 1 90 ? -2.937 -1.713 9.793 1.00 90.38 90 ALA A N 1
ATOM 672 C CA . ALA A 1 90 ? -2.430 -1.762 8.437 1.00 90.38 90 ALA A CA 1
ATOM 673 C C . ALA A 1 90 ? -0.961 -2.208 8.393 1.00 90.38 90 ALA A C 1
ATOM 675 O O . ALA A 1 90 ? -0.625 -3.060 7.583 1.00 90.38 90 ALA A O 1
ATOM 676 N N . SER A 1 91 ? -0.119 -1.751 9.325 1.00 90.12 91 SER A N 1
ATOM 677 C CA . SER A 1 91 ? 1.313 -2.093 9.423 1.00 90.12 91 SER A CA 1
ATOM 678 C C . SER A 1 91 ? 1.600 -3.582 9.647 1.00 90.12 91 SER A C 1
ATOM 680 O O . SER A 1 91 ? 2.742 -4.017 9.507 1.00 90.12 91 SER A O 1
ATOM 682 N N . THR A 1 92 ? 0.587 -4.386 9.985 1.00 91.00 92 THR A N 1
ATOM 683 C CA . THR A 1 92 ? 0.720 -5.851 10.055 1.00 91.00 92 THR A CA 1
ATOM 684 C C . THR A 1 92 ? 0.647 -6.532 8.688 1.00 91.00 92 THR A C 1
ATOM 686 O O . THR A 1 92 ? 1.082 -7.680 8.558 1.00 91.00 92 THR A O 1
ATOM 689 N N . PHE A 1 93 ? 0.128 -5.839 7.671 1.00 90.81 93 PHE A N 1
ATOM 690 C CA . PHE A 1 93 ? 0.053 -6.339 6.308 1.00 90.81 93 PHE A CA 1
ATOM 691 C C . PHE A 1 93 ? 1.450 -6.547 5.729 1.00 90.81 93 PHE A C 1
ATOM 693 O O . PHE A 1 93 ? 2.320 -5.679 5.801 1.00 90.81 93 PHE A O 1
ATOM 700 N N . LYS A 1 94 ? 1.647 -7.711 5.108 1.00 91.00 94 LYS A N 1
ATOM 701 C CA . LYS A 1 94 ? 2.841 -8.031 4.329 1.00 91.00 94 LYS A CA 1
ATOM 702 C C . LYS A 1 94 ? 2.406 -8.638 3.008 1.00 91.00 94 LYS A C 1
ATOM 704 O O . LYS A 1 94 ? 1.798 -9.710 2.994 1.00 91.00 94 LYS A O 1
ATOM 709 N N . SER A 1 95 ? 2.727 -7.953 1.919 1.00 90.06 95 SER A N 1
ATOM 710 C CA . SER A 1 95 ? 2.512 -8.481 0.576 1.00 90.06 95 SER A CA 1
ATOM 711 C C . SER A 1 95 ? 3.482 -9.631 0.299 1.00 90.06 95 SER A C 1
ATOM 713 O O . SER A 1 95 ? 4.615 -9.637 0.784 1.00 90.06 95 SER A O 1
ATOM 715 N N . LYS A 1 96 ? 3.026 -10.632 -0.462 1.00 90.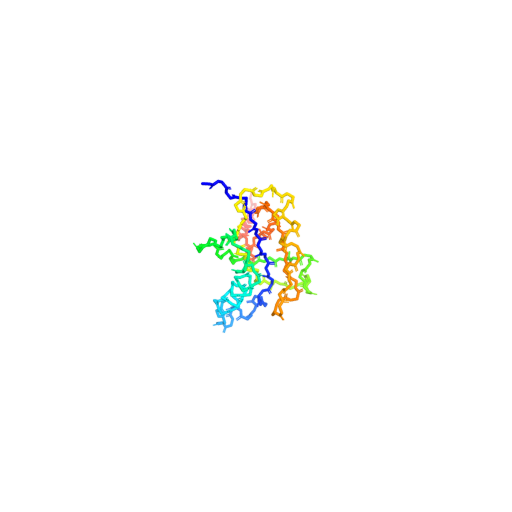38 96 LYS A N 1
ATOM 716 C CA . LYS A 1 96 ? 3.885 -11.728 -0.938 1.00 90.38 96 LYS A CA 1
ATOM 717 C C . LYS A 1 96 ? 4.527 -11.400 -2.282 1.00 90.38 96 LYS A C 1
ATOM 719 O O . LYS A 1 96 ? 5.536 -12.008 -2.622 1.00 90.38 96 LYS A O 1
ATOM 724 N N . HIS A 1 97 ? 3.919 -10.486 -3.037 1.00 88.75 97 HIS A N 1
ATOM 725 C CA . HIS A 1 97 ? 4.330 -10.124 -4.393 1.00 88.75 97 HIS A CA 1
ATOM 726 C C . HIS A 1 97 ? 5.161 -8.840 -4.429 1.00 88.75 97 HIS A C 1
ATOM 728 O O . HIS A 1 97 ? 6.011 -8.693 -5.300 1.00 88.75 97 HIS A O 1
ATOM 734 N N . PHE A 1 98 ? 4.957 -7.944 -3.465 1.00 87.19 98 PHE A N 1
ATOM 735 C CA . PHE A 1 98 ? 5.643 -6.662 -3.375 1.00 87.19 98 PHE A CA 1
ATOM 736 C C . PHE A 1 98 ? 6.388 -6.601 -2.043 1.00 87.19 98 PHE A C 1
ATOM 738 O O . PHE A 1 98 ? 5.782 -6.421 -0.988 1.00 87.19 98 PHE A O 1
ATOM 745 N N . GLU A 1 99 ? 7.712 -6.783 -2.081 1.00 80.31 99 GLU A N 1
ATOM 746 C CA . GLU A 1 99 ? 8.547 -6.905 -0.873 1.00 80.31 99 GLU A CA 1
ATOM 747 C C . GLU A 1 99 ? 8.378 -5.731 0.098 1.00 80.31 99 GLU A C 1
ATOM 749 O O . GLU A 1 99 ? 8.463 -5.910 1.314 1.00 80.31 99 GLU A O 1
ATOM 754 N N . GLN A 1 100 ? 8.113 -4.535 -0.430 1.00 78.44 100 GLN A N 1
ATOM 755 C CA . GLN A 1 100 ? 7.914 -3.332 0.362 1.00 78.44 100 GLN A CA 1
ATOM 756 C C . GLN A 1 100 ? 6.591 -2.661 -0.001 1.00 78.44 100 GLN A C 1
ATOM 758 O O . GLN A 1 100 ? 6.483 -1.950 -1.000 1.00 78.44 100 GLN A O 1
ATOM 763 N N . VAL A 1 101 ? 5.589 -2.858 0.857 1.00 86.44 101 VAL A N 1
ATOM 764 C CA . VAL A 1 101 ? 4.368 -2.048 0.856 1.00 86.44 101 VAL A CA 1
ATOM 765 C C . VAL A 1 101 ? 4.473 -1.022 1.972 1.00 86.44 101 VAL A C 1
ATOM 767 O O . VAL A 1 101 ? 4.661 -1.363 3.139 1.00 86.44 101 VAL A O 1
ATOM 770 N N . LYS A 1 102 ? 4.361 0.248 1.601 1.00 86.75 102 LYS A N 1
ATOM 771 C CA . LYS A 1 102 ? 4.333 1.386 2.513 1.00 86.75 102 LYS A CA 1
ATOM 772 C C . LYS A 1 102 ? 2.907 1.734 2.883 1.00 86.75 102 LYS A C 1
ATOM 774 O O . LYS A 1 102 ? 1.999 1.621 2.065 1.00 86.75 102 LYS A O 1
ATOM 779 N N . ILE A 1 103 ? 2.741 2.189 4.117 1.00 88.62 103 ILE A N 1
ATOM 780 C CA . ILE A 1 103 ? 1.437 2.437 4.714 1.00 88.62 103 ILE A CA 1
ATOM 781 C C . ILE A 1 103 ? 1.459 3.788 5.410 1.00 88.62 103 ILE A C 1
ATOM 783 O O . ILE A 1 103 ? 2.386 4.091 6.158 1.00 88.62 103 ILE A O 1
ATOM 787 N N . PHE A 1 104 ? 0.450 4.605 5.140 1.00 88.00 104 PHE A N 1
ATOM 788 C CA . PHE A 1 104 ? 0.325 5.954 5.687 1.00 88.00 104 PHE A CA 1
ATOM 789 C C . PHE A 1 104 ? -1.141 6.402 5.649 1.00 88.00 104 PHE A C 1
ATOM 791 O O . PHE A 1 104 ? -1.975 5.808 4.966 1.00 88.00 104 PHE A O 1
ATOM 798 N N . THR A 1 105 ? -1.462 7.451 6.401 1.00 86.94 105 THR A N 1
ATOM 799 C CA . THR A 1 105 ? -2.790 8.092 6.430 1.00 86.94 105 THR A CA 1
ATOM 800 C C . THR A 1 105 ? -2.804 9.446 5.716 1.00 86.94 105 THR A C 1
ATOM 802 O O . THR A 1 105 ? -3.878 9.953 5.400 1.00 86.94 105 THR A O 1
ATOM 805 N N . ASP A 1 106 ? -1.633 10.023 5.417 1.00 83.44 106 ASP A N 1
ATOM 806 C CA . ASP A 1 106 ? -1.501 11.263 4.645 1.00 83.44 106 ASP A CA 1
ATOM 807 C C . ASP A 1 106 ? -1.072 10.949 3.200 1.00 83.44 106 ASP A C 1
ATOM 809 O O . ASP A 1 106 ? 0.050 10.477 2.988 1.00 83.44 106 ASP A O 1
ATOM 813 N N . PRO A 1 107 ? -1.913 11.232 2.186 1.00 74.50 107 PRO A N 1
ATOM 814 C CA . PRO A 1 107 ? -1.565 10.992 0.790 1.00 74.50 107 PRO A CA 1
ATOM 815 C C . PRO A 1 107 ? -0.383 11.837 0.301 1.00 74.50 107 PRO A C 1
ATOM 817 O O . PRO A 1 107 ? 0.219 11.490 -0.705 1.00 74.50 107 PRO A O 1
ATOM 820 N N . LYS A 1 108 ? -0.013 12.927 0.983 1.00 74.94 108 LYS A N 1
ATOM 821 C CA . LYS A 1 108 ? 1.171 13.725 0.621 1.00 74.94 108 LYS A CA 1
ATOM 822 C C . LYS A 1 108 ? 2.484 12.995 0.889 1.00 74.94 108 LYS A C 1
ATOM 824 O O . LYS A 1 108 ? 3.502 13.378 0.332 1.00 74.94 108 LYS A O 1
ATOM 829 N N . LEU A 1 109 ? 2.455 11.966 1.738 1.00 71.75 109 LEU A N 1
ATOM 830 C CA . LEU A 1 109 ? 3.596 11.082 1.980 1.00 71.75 109 LEU A CA 1
ATOM 831 C C . LEU A 1 109 ? 3.752 10.026 0.875 1.00 71.75 109 LEU A C 1
ATOM 833 O O . LEU A 1 109 ? 4.785 9.359 0.809 1.00 71.75 109 LEU A O 1
ATOM 837 N N . ILE A 1 110 ? 2.756 9.894 -0.012 1.00 66.50 110 ILE A N 1
ATOM 838 C CA . ILE A 1 110 ? 2.937 9.285 -1.330 1.00 66.50 110 ILE A CA 1
ATOM 839 C C . ILE A 1 110 ? 3.718 10.310 -2.140 1.00 66.50 110 ILE A C 1
ATOM 841 O O . ILE A 1 110 ? 3.136 11.124 -2.853 1.00 66.50 110 ILE A O 1
ATOM 845 N N . ASP A 1 111 ? 5.031 10.351 -1.959 1.00 55.97 111 ASP A N 1
ATOM 846 C CA . ASP A 1 111 ? 5.870 11.303 -2.671 1.00 55.97 111 ASP A CA 1
ATOM 847 C C . ASP A 1 111 ? 5.804 11.008 -4.180 1.00 55.97 111 ASP A C 1
ATOM 849 O O . ASP A 1 111 ? 6.441 10.091 -4.710 1.00 55.97 111 ASP A O 1
ATOM 853 N N .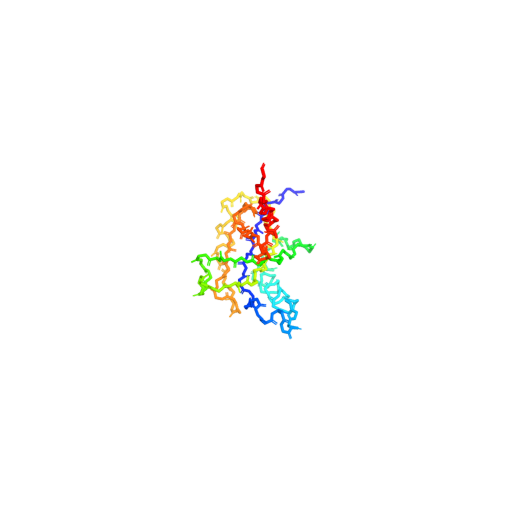 GLY A 1 112 ? 4.923 11.734 -4.867 1.00 47.94 112 GLY A N 1
ATOM 854 C CA . GLY A 1 112 ? 4.856 11.799 -6.311 1.00 47.94 112 GLY A CA 1
ATOM 855 C C . GLY A 1 112 ? 5.903 12.792 -6.771 1.00 47.94 112 GLY A C 1
ATOM 856 O O . GLY A 1 112 ? 5.581 13.957 -7.001 1.00 47.94 112 GLY A O 1
ATOM 857 N N . HIS A 1 113 ? 7.150 12.348 -6.920 1.00 35.34 113 HIS A N 1
ATOM 858 C CA . HIS A 1 113 ? 8.088 13.130 -7.706 1.00 35.34 113 HIS A CA 1
ATOM 859 C C . HIS A 1 113 ? 7.539 13.246 -9.136 1.00 35.34 113 HIS A C 1
ATOM 861 O O . HIS A 1 113 ? 6.938 12.299 -9.647 1.00 35.34 113 HIS A O 1
ATOM 867 N N . PRO A 1 114 ? 7.674 14.418 -9.779 1.00 37.91 114 PRO A N 1
ATOM 868 C CA . PRO A 1 114 ? 7.178 14.620 -11.127 1.00 37.91 114 PRO A CA 1
ATOM 869 C C . PRO A 1 114 ? 7.762 13.531 -12.019 1.00 37.91 114 PRO A C 1
ATOM 871 O O . PRO A 1 114 ? 8.970 13.288 -11.997 1.00 37.91 114 PRO A O 1
ATOM 874 N N . THR A 1 115 ? 6.894 12.884 -12.801 1.00 40.75 115 THR A N 1
ATOM 875 C CA . THR A 1 115 ? 7.298 12.098 -13.963 1.00 40.75 115 THR A CA 1
ATOM 876 C C . THR A 1 115 ? 8.355 12.924 -14.677 1.00 40.75 115 THR A C 1
ATOM 878 O O . THR A 1 115 ? 8.026 14.000 -15.176 1.00 40.75 115 THR A O 1
ATOM 881 N N . GLY A 1 116 ? 9.614 12.495 -14.633 1.00 38.56 116 GLY A N 1
ATOM 882 C CA . GLY A 1 116 ? 10.757 13.242 -15.147 1.00 38.56 116 GLY A CA 1
ATOM 883 C C . GLY A 1 116 ? 10.754 13.350 -16.669 1.00 38.56 116 GLY A C 1
ATOM 884 O O . GLY A 1 116 ? 11.769 13.095 -17.304 1.00 38.56 116 GLY A O 1
ATOM 885 N N . GLN A 1 117 ? 9.637 13.739 -17.283 1.00 34.81 117 GLN A N 1
ATOM 886 C CA . GLN A 1 117 ? 9.736 14.643 -18.404 1.00 34.81 117 GLN A CA 1
ATOM 887 C C . GLN A 1 117 ? 10.324 15.922 -17.806 1.00 34.81 117 GLN A C 1
ATOM 889 O O . GLN A 1 117 ? 9.668 16.527 -16.954 1.00 34.81 117 GLN A O 1
ATOM 894 N N . PRO A 1 118 ? 11.557 16.318 -18.170 1.00 39.12 118 PRO A N 1
ATOM 895 C CA . PRO A 1 118 ? 11.993 17.660 -17.843 1.00 39.12 118 PRO A CA 1
ATOM 896 C C . PRO A 1 118 ? 10.879 18.585 -18.325 1.00 39.12 118 PRO A C 1
ATOM 898 O O . PRO A 1 118 ? 10.450 18.485 -19.481 1.00 39.12 118 PRO A O 1
ATOM 901 N N . GLU A 1 119 ? 10.371 19.449 -17.443 1.00 39.22 119 GLU A N 1
ATOM 902 C CA . GLU A 1 119 ? 9.721 20.658 -17.920 1.00 39.22 119 GLU A CA 1
ATOM 903 C C . GLU A 1 119 ? 10.711 21.230 -18.917 1.00 39.22 119 GLU A C 1
ATOM 905 O O . GLU A 1 119 ? 11.856 21.510 -18.552 1.00 39.22 119 GLU A O 1
ATOM 910 N N . SER A 1 120 ? 10.321 21.221 -20.193 1.00 34.62 120 SER A N 1
ATOM 911 C CA . SER A 1 120 ? 11.142 21.701 -21.286 1.00 34.62 120 SER A CA 1
ATOM 912 C C . SER A 1 120 ? 11.521 23.115 -20.897 1.00 34.62 120 SER A C 1
ATOM 914 O O . SER A 1 120 ? 10.721 24.041 -21.037 1.00 34.62 120 SER A O 1
ATOM 916 N N . SER A 1 121 ? 12.712 23.253 -20.319 1.00 39.62 121 SER A N 1
ATOM 917 C CA . SER A 1 121 ? 13.291 24.527 -19.974 1.00 39.62 121 SER A CA 1
ATOM 918 C C . SER A 1 121 ? 13.449 25.174 -21.327 1.00 39.62 121 SER A C 1
ATOM 920 O O . SER A 1 121 ? 14.307 24.782 -22.115 1.00 39.62 121 SER A O 1
ATOM 922 N N . SER A 1 122 ? 12.521 26.067 -21.659 1.00 38.72 122 SER A N 1
ATOM 923 C CA . SER A 1 122 ? 12.688 26.955 -22.791 1.00 38.72 122 SER A CA 1
ATOM 924 C C . SER A 1 122 ? 13.812 27.890 -22.382 1.00 38.72 122 SER A C 1
ATOM 926 O O . SER A 1 122 ? 13.585 28.988 -21.881 1.00 38.72 122 SER A O 1
ATOM 928 N N . GLU A 1 123 ? 15.037 27.395 -22.527 1.00 43.59 123 GLU A N 1
ATOM 929 C CA . GLU A 1 123 ? 16.232 28.197 -22.636 1.00 43.59 123 GLU A CA 1
ATOM 930 C C . GLU A 1 123 ? 16.002 29.089 -23.857 1.00 43.59 123 GLU A C 1
ATOM 932 O O . GLU A 1 123 ? 16.212 28.702 -25.002 1.00 43.59 123 GLU A O 1
ATOM 937 N N . THR A 1 124 ? 15.445 30.276 -23.621 1.00 47.16 124 THR A N 1
ATOM 938 C CA . THR A 1 124 ? 15.533 31.353 -24.598 1.00 47.16 124 THR A CA 1
ATOM 939 C C . THR A 1 124 ? 16.907 31.956 -24.389 1.00 47.16 124 THR A C 1
ATOM 941 O O . THR A 1 124 ? 17.094 32.849 -23.566 1.00 47.16 124 THR A O 1
ATOM 944 N N . THR A 1 125 ? 17.888 31.384 -25.080 1.00 51.22 125 THR A N 1
ATOM 945 C CA . THR A 1 125 ? 19.209 31.972 -25.244 1.00 51.22 125 THR A CA 1
ATOM 946 C C . THR A 1 125 ? 19.035 33.373 -25.836 1.00 51.22 125 THR A C 1
ATOM 948 O O . THR A 1 125 ? 18.426 33.546 -26.894 1.00 51.22 125 THR A O 1
ATOM 951 N N . GLU A 1 126 ? 19.558 34.378 -25.137 1.00 59.88 126 GLU A N 1
ATOM 952 C CA . GLU A 1 126 ? 19.861 35.696 -25.695 1.00 59.88 126 GLU A CA 1
ATOM 953 C C . GLU A 1 126 ? 20.647 35.550 -27.010 1.00 59.88 126 GLU A C 1
ATOM 955 O O . GLU A 1 126 ? 21.536 34.702 -27.121 1.00 59.88 126 GLU A O 1
ATOM 960 N N . PRO A 1 127 ? 20.424 36.443 -27.977 1.00 56.53 127 PRO A N 1
ATOM 961 C CA . PRO A 1 127 ? 21.586 37.026 -28.627 1.00 56.53 127 PRO A CA 1
ATOM 962 C C . PRO A 1 127 ? 21.577 38.539 -28.446 1.00 56.53 127 PRO A C 1
ATOM 964 O O . PRO A 1 127 ? 20.620 39.227 -28.799 1.00 56.53 127 PRO A O 1
ATOM 967 N N . GLY A 1 128 ? 22.679 39.034 -27.888 1.00 57.62 128 GLY A N 1
ATOM 968 C CA . GLY A 1 128 ? 22.944 40.453 -27.762 1.00 57.62 128 GLY A CA 1
ATOM 969 C C . GLY A 1 128 ? 22.936 41.195 -29.098 1.00 57.62 128 GLY A C 1
ATOM 970 O O . GLY A 1 128 ? 23.201 40.633 -30.164 1.00 57.62 128 GLY A O 1
ATOM 971 N N . ALA A 1 129 ? 22.678 42.493 -28.982 1.00 48.38 129 ALA A N 1
ATOM 972 C CA . ALA A 1 129 ? 23.149 43.554 -29.860 1.00 48.38 129 ALA A CA 1
ATOM 973 C C . ALA A 1 129 ? 23.198 44.851 -29.045 1.00 48.38 129 ALA A C 1
ATOM 975 O O . ALA A 1 129 ? 22.209 45.121 -28.326 1.00 48.38 129 ALA A O 1
#

Radius of gyration: 18.02 Å; chains: 1; bounding box: 43×55×45 Å

pLDDT: mean 74.41, std 16.6, range [34.62, 92.06]

Organism: NCBI:txid1968788